Protein AF-A0A7T8H054-F1 (afdb_monomer_lite)

Radius of gyration: 20.44 Å; chains: 1; bounding box: 33×31×57 Å

Structure (mmCIF, N/CA/C/O backbone):
data_AF-A0A7T8H054-F1
#
_entry.id   AF-A0A7T8H054-F1
#
loop_
_atom_site.group_PDB
_atom_site.id
_atom_site.type_symbol
_atom_site.label_atom_id
_atom_site.label_alt_id
_atom_site.label_comp_id
_atom_site.label_asym_id
_atom_site.label_entity_id
_atom_site.label_seq_id
_atom_site.pdbx_PDB_ins_code
_atom_site.Cartn_x
_atom_site.Cartn_y
_atom_site.Cartn_z
_atom_site.occupancy
_atom_site.B_iso_or_equiv
_atom_site.auth_seq_id
_atom_site.auth_comp_id
_atom_site.auth_asym_id
_atom_site.auth_atom_id
_atom_site.pdbx_PDB_model_num
ATOM 1 N N . MET A 1 1 ? -10.779 -17.258 17.492 1.00 47.50 1 MET A N 1
ATOM 2 C CA . MET A 1 1 ? -10.438 -15.826 17.360 1.00 47.50 1 MET A CA 1
ATOM 3 C C . MET A 1 1 ? -10.546 -15.186 18.744 1.00 47.50 1 MET A C 1
ATOM 5 O O . MET A 1 1 ? -11.625 -15.262 19.329 1.00 47.50 1 MET A O 1
ATOM 9 N N . PRO A 1 2 ? -9.458 -14.635 19.307 1.00 54.12 2 PRO A N 1
ATOM 10 C CA . PRO A 1 2 ? -9.390 -14.143 20.689 1.00 54.12 2 PRO A CA 1
ATOM 11 C C . PRO A 1 2 ? -10.127 -12.808 20.932 1.00 54.12 2 PRO A C 1
ATOM 13 O O . PRO A 1 2 ? -9.837 -12.113 21.894 1.00 54.12 2 PRO A O 1
ATOM 16 N N . GLY A 1 3 ? -11.101 -12.445 20.089 1.00 57.59 3 GLY A N 1
ATOM 17 C CA . GLY A 1 3 ? -11.842 -11.180 20.187 1.00 57.59 3 GLY A CA 1
ATOM 18 C C . GLY A 1 3 ? -12.987 -11.158 21.210 1.00 57.59 3 GLY A C 1
ATOM 19 O O . GLY A 1 3 ? -13.656 -10.143 21.332 1.00 57.59 3 GLY A O 1
ATOM 20 N N . HIS A 1 4 ? -13.243 -12.256 21.932 1.00 65.38 4 HIS A N 1
ATOM 21 C CA . HIS A 1 4 ? -14.348 -12.347 22.907 1.00 65.38 4 HIS A CA 1
ATOM 22 C C . HIS A 1 4 ? -13.948 -11.923 24.330 1.00 65.38 4 HIS A C 1
ATOM 24 O O . HIS A 1 4 ? -14.799 -11.848 25.216 1.00 65.38 4 HIS A O 1
ATOM 30 N N . VAL A 1 5 ? -12.656 -11.693 24.578 1.00 67.25 5 VAL A N 1
ATOM 31 C CA . VAL A 1 5 ? -12.145 -11.334 25.905 1.00 67.25 5 VAL A CA 1
ATOM 32 C C . VAL A 1 5 ? -12.221 -9.820 26.066 1.00 67.25 5 VAL A C 1
ATOM 34 O O . VAL A 1 5 ? -11.539 -9.087 25.355 1.00 67.25 5 VAL A O 1
ATOM 37 N N . LYS A 1 6 ? -13.036 -9.348 27.015 1.00 64.50 6 LYS A N 1
ATOM 38 C CA . LYS A 1 6 ? -13.027 -7.941 27.430 1.00 64.50 6 LYS A CA 1
ATOM 39 C C . LYS A 1 6 ? -11.705 -7.647 28.140 1.00 64.50 6 LYS A C 1
ATOM 41 O O . LYS A 1 6 ? -11.446 -8.199 29.204 1.00 64.50 6 LYS A O 1
ATOM 46 N N . LEU A 1 7 ? -10.871 -6.811 27.523 1.00 68.50 7 LEU A N 1
ATOM 47 C CA . LEU A 1 7 ? -9.563 -6.414 28.058 1.00 68.50 7 LEU A CA 1
ATOM 48 C C . LEU A 1 7 ? -9.657 -5.277 29.097 1.00 68.50 7 LEU A C 1
ATOM 50 O O . LEU A 1 7 ? -8.698 -5.052 29.830 1.00 68.50 7 LEU A O 1
ATOM 54 N N . GLY A 1 8 ? -10.797 -4.580 29.176 1.00 69.50 8 GLY A N 1
ATOM 55 C CA . GLY A 1 8 ? -11.053 -3.529 30.166 1.00 69.50 8 GLY A CA 1
ATOM 56 C C . GLY A 1 8 ? -11.319 -4.081 31.570 1.00 69.50 8 GLY A C 1
ATOM 57 O O . GLY A 1 8 ? -11.815 -5.202 31.732 1.00 69.50 8 GLY A O 1
ATOM 58 N N . LYS A 1 9 ? -11.001 -3.297 32.609 1.00 76.62 9 LYS A N 1
ATOM 59 C CA . LYS A 1 9 ? -11.324 -3.672 33.995 1.00 76.62 9 LYS A CA 1
ATOM 60 C C . LYS A 1 9 ? -12.848 -3.659 34.205 1.00 76.62 9 LYS A C 1
ATOM 62 O O . LYS A 1 9 ? -13.548 -2.876 33.562 1.00 76.62 9 LYS A O 1
ATOM 67 N N . PRO A 1 10 ? -13.397 -4.483 35.119 1.00 73.25 10 PRO A N 1
ATOM 68 C CA . PRO A 1 10 ? -14.824 -4.447 35.431 1.00 73.25 10 PRO A CA 1
ATOM 69 C C . PRO A 1 10 ? -15.272 -3.033 35.834 1.00 73.25 10 PRO A C 1
ATOM 71 O O . PRO A 1 10 ? -14.746 -2.474 36.794 1.00 73.25 10 PRO A O 1
ATOM 74 N N . GLY A 1 11 ? -16.242 -2.469 35.109 1.00 75.12 11 GLY A N 1
ATOM 75 C CA . GLY A 1 11 ? -16.799 -1.134 35.373 1.00 75.12 11 GLY A CA 1
ATOM 76 C C . GLY A 1 11 ? -16.120 0.027 34.636 1.00 75.12 11 GLY A C 1
ATOM 77 O O . GLY A 1 11 ? -16.578 1.158 34.768 1.00 75.12 11 GLY A O 1
ATOM 78 N N . GLU A 1 12 ? -15.070 -0.229 33.855 1.00 80.06 12 GLU A N 1
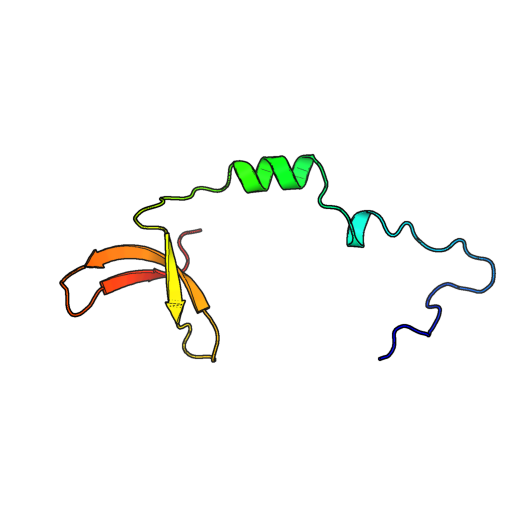ATOM 79 C CA . GLU A 1 12 ? -14.467 0.770 32.971 1.00 80.06 12 GLU A CA 1
ATOM 80 C C . GLU A 1 12 ? -15.283 0.881 31.667 1.00 80.06 12 GLU A C 1
ATOM 82 O O . GLU A 1 12 ? -15.680 -0.156 31.122 1.00 80.06 12 GLU A O 1
ATOM 87 N N . PRO A 1 13 ? -15.585 2.097 31.170 1.00 81.56 13 PRO A N 1
ATOM 88 C CA . PRO A 1 13 ? -16.191 2.269 29.853 1.00 81.56 13 PRO A CA 1
ATOM 89 C C . PRO A 1 13 ? -15.313 1.642 28.767 1.00 81.56 13 PRO A C 1
ATOM 91 O O . PRO A 1 13 ? -14.086 1.718 28.846 1.00 81.56 13 PRO A O 1
ATOM 94 N N . ASP A 1 14 ? -15.933 1.043 27.749 1.00 82.25 14 ASP A N 1
ATOM 95 C CA . ASP A 1 14 ? -15.180 0.538 26.603 1.00 82.25 14 ASP A CA 1
ATOM 96 C C . ASP A 1 14 ? -14.419 1.708 25.942 1.00 82.25 14 ASP A C 1
ATOM 98 O O . ASP A 1 14 ? -14.979 2.806 25.818 1.00 82.25 14 ASP A O 1
ATOM 102 N N . PRO A 1 15 ? -13.147 1.513 25.547 1.00 86.06 15 PRO A N 1
ATOM 103 C CA . PRO A 1 15 ? -12.390 2.555 24.874 1.00 86.06 15 PRO A CA 1
ATOM 104 C C . PRO A 1 15 ? -13.075 2.923 23.560 1.00 86.06 15 PRO A C 1
ATOM 106 O O . PRO A 1 15 ? -13.674 2.071 22.900 1.00 86.06 15 PRO A O 1
ATOM 109 N N . ASP A 1 16 ? -12.952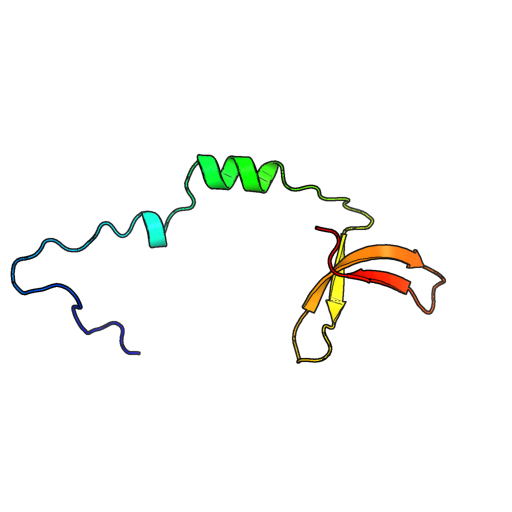 4.191 23.176 1.00 87.75 16 ASP A N 1
ATOM 110 C CA . ASP A 1 16 ? -13.465 4.668 21.899 1.00 87.75 16 ASP A CA 1
ATOM 111 C C . ASP A 1 16 ? -12.879 3.826 20.749 1.00 87.75 16 ASP A C 1
ATOM 113 O O . ASP A 1 16 ? -11.651 3.725 20.629 1.00 87.75 16 ASP A O 1
ATOM 117 N N . PRO A 1 17 ? -13.722 3.175 19.925 1.00 89.75 17 PRO A N 1
ATOM 118 C CA . PRO A 1 17 ? -13.241 2.388 18.805 1.00 89.75 17 PRO A CA 1
ATOM 119 C C . PRO A 1 17 ? -12.792 3.256 17.620 1.00 89.75 17 PRO A C 1
ATOM 121 O O . PRO A 1 17 ? -12.138 2.726 16.723 1.00 89.75 17 PRO A O 1
ATOM 124 N N . GLU A 1 18 ? -13.121 4.555 17.588 1.00 91.62 18 GLU A N 1
ATOM 125 C CA . GLU A 1 18 ? -12.839 5.456 16.462 1.00 91.62 18 GLU A CA 1
ATOM 126 C C . GLU A 1 18 ? -11.377 5.399 15.977 1.00 91.62 18 GLU A C 1
ATOM 128 O O . GLU A 1 18 ? -11.189 5.149 14.785 1.00 91.62 18 GLU A O 1
ATOM 133 N N . PRO A 1 19 ? -10.337 5.484 16.832 1.00 91.19 19 PRO A N 1
ATOM 134 C CA . PRO A 1 19 ? -8.940 5.426 16.383 1.00 91.19 19 PRO A CA 1
ATOM 135 C C . PRO A 1 19 ? -8.532 4.108 15.704 1.00 91.19 19 PRO A C 1
ATOM 137 O O . PRO A 1 19 ? -7.510 4.055 15.024 1.00 91.19 19 PRO A O 1
ATOM 140 N N . TYR A 1 20 ? -9.303 3.035 15.897 1.00 90.38 20 TYR A N 1
ATOM 141 C CA . TYR A 1 20 ? -9.053 1.717 15.306 1.00 90.38 20 TYR A CA 1
ATOM 142 C C . TYR A 1 20 ? -9.896 1.458 14.052 1.00 90.38 20 TYR A C 1
ATOM 144 O O . TYR A 1 20 ? -9.643 0.491 13.333 1.00 90.38 20 TYR A O 1
ATOM 152 N N . LEU A 1 21 ? -10.921 2.280 13.814 1.00 92.06 21 LEU A N 1
ATOM 153 C CA . LEU A 1 21 ? -11.901 2.093 12.742 1.00 92.06 21 LEU A CA 1
ATOM 154 C C . LEU A 1 21 ? -11.868 3.211 11.698 1.00 92.06 21 LEU A C 1
ATOM 156 O O . LEU A 1 21 ? -12.272 2.985 10.557 1.00 92.06 21 LEU A O 1
ATOM 160 N N . ILE A 1 22 ? -11.422 4.409 12.076 1.00 94.31 22 ILE A N 1
ATOM 161 C CA . ILE A 1 22 ? -11.493 5.615 11.257 1.00 94.31 22 ILE A CA 1
ATOM 162 C C . ILE A 1 22 ? -10.092 6.196 11.073 1.00 94.31 22 ILE A C 1
ATOM 164 O O . ILE A 1 22 ? -9.326 6.361 12.017 1.00 94.31 22 ILE A O 1
ATOM 168 N N . ILE A 1 23 ? -9.780 6.555 9.828 1.00 94.19 23 ILE A N 1
ATOM 169 C CA . ILE A 1 23 ? -8.604 7.364 9.501 1.00 94.19 23 ILE A CA 1
ATOM 170 C C . ILE A 1 23 ? -8.933 8.816 9.843 1.00 94.19 23 ILE A C 1
ATOM 172 O O . ILE A 1 23 ? -9.908 9.369 9.323 1.00 94.19 23 ILE A O 1
ATOM 176 N N . SER A 1 24 ? -8.122 9.445 10.694 1.00 94.94 24 SER A N 1
ATOM 177 C CA . SER A 1 24 ? -8.338 10.843 11.066 1.00 94.94 24 SER A CA 1
ATOM 178 C C . SER A 1 24 ? -8.225 11.766 9.844 1.00 94.94 24 SER A C 1
ATOM 180 O O . SER A 1 24 ? -7.541 11.475 8.860 1.00 94.94 24 SER A O 1
ATOM 182 N N . MET A 1 25 ? -8.889 12.923 9.892 1.00 95.69 25 MET A N 1
ATOM 183 C CA . MET A 1 25 ? -8.818 13.895 8.791 1.00 95.69 25 MET A CA 1
ATOM 184 C C . MET A 1 25 ? -7.410 14.470 8.589 1.00 95.69 25 MET A C 1
ATOM 186 O O . MET A 1 25 ? -7.117 14.971 7.507 1.00 95.69 25 MET A O 1
ATOM 190 N N . GLU A 1 26 ? -6.563 14.430 9.616 1.00 95.81 26 GLU A N 1
ATOM 191 C CA . GLU A 1 26 ? -5.153 14.811 9.532 1.00 95.81 26 GLU A CA 1
ATOM 192 C C . GLU A 1 26 ? -4.345 13.744 8.793 1.00 95.81 26 GLU A C 1
ATOM 194 O O . GLU A 1 26 ? -3.785 14.060 7.747 1.00 95.81 26 GLU A O 1
ATOM 199 N N . MET A 1 27 ? -4.432 12.476 9.220 1.00 96.00 27 MET A N 1
ATOM 200 C CA . MET A 1 27 ? -3.790 11.343 8.536 1.00 96.00 27 MET A CA 1
ATOM 201 C C . MET A 1 27 ? -4.178 11.294 7.059 1.00 96.00 27 MET A C 1
ATOM 203 O O . MET A 1 27 ? -3.328 11.226 6.182 1.00 96.00 27 MET A O 1
ATOM 207 N N . LYS A 1 28 ? -5.473 11.452 6.757 1.00 96.31 28 LYS A N 1
ATOM 208 C CA . LYS A 1 28 ? -5.950 11.480 5.372 1.00 96.31 28 LYS A CA 1
ATOM 209 C C . LYS A 1 28 ? -5.317 12.610 4.553 1.00 96.31 28 LYS A C 1
ATOM 211 O O . LYS A 1 28 ? -5.093 12.436 3.360 1.00 96.31 28 LYS A O 1
ATOM 216 N N . ARG A 1 29 ? -5.087 13.789 5.144 1.00 97.06 29 ARG A N 1
ATOM 217 C CA . ARG A 1 29 ? -4.434 14.910 4.444 1.00 97.06 29 ARG A CA 1
ATOM 218 C C . ARG A 1 29 ? -2.963 14.622 4.189 1.00 97.06 29 ARG A C 1
ATOM 220 O O . ARG A 1 29 ? -2.509 14.912 3.089 1.00 97.06 29 ARG A O 1
ATOM 227 N N . GLU A 1 30 ? -2.262 14.054 5.161 1.00 96.62 30 GLU A N 1
ATOM 228 C CA . GLU A 1 30 ? -0.862 13.644 5.016 1.00 96.62 30 GLU A CA 1
ATOM 229 C C . GLU A 1 30 ? -0.713 12.560 3.942 1.00 96.62 30 GLU A C 1
ATOM 231 O O . GLU A 1 30 ? 0.081 12.721 3.017 1.00 96.62 30 GLU A O 1
ATOM 236 N N . ASP A 1 31 ? -1.563 11.531 3.970 1.00 94.19 31 ASP A N 1
ATOM 237 C CA . ASP A 1 31 ? -1.565 10.447 2.981 1.00 94.19 31 ASP A CA 1
ATOM 238 C C . ASP A 1 31 ? -1.835 10.954 1.556 1.00 94.19 31 ASP A C 1
ATOM 240 O O . ASP A 1 31 ? -1.233 10.480 0.595 1.00 94.19 31 ASP A O 1
ATOM 244 N N . MET A 1 32 ? -2.720 11.946 1.398 1.00 94.31 32 MET A N 1
ATOM 245 C CA . MET A 1 32 ? -2.989 12.576 0.097 1.00 94.31 32 MET A CA 1
ATOM 246 C C . MET A 1 32 ? -1.813 13.411 -0.429 1.00 94.31 32 MET A C 1
ATOM 248 O O . MET A 1 32 ? -1.770 13.693 -1.626 1.00 94.31 32 MET A O 1
ATOM 252 N N . LEU A 1 33 ? -0.905 13.846 0.446 1.00 94.56 33 LEU A N 1
ATOM 253 C CA . LEU A 1 33 ? 0.284 14.621 0.090 1.00 94.56 33 LEU A CA 1
ATOM 254 C C . LEU A 1 33 ? 1.517 13.745 -0.143 1.00 94.56 33 LEU A C 1
ATOM 256 O O . LEU A 1 33 ? 2.527 14.272 -0.611 1.00 94.56 33 LEU A O 1
ATOM 260 N N . LYS A 1 34 ? 1.450 12.441 0.163 1.00 90.06 34 LYS A N 1
ATOM 261 C CA .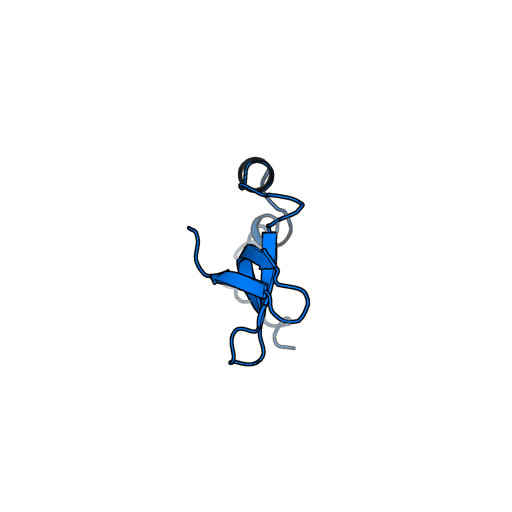 LYS A 1 34 ? 2.555 11.511 -0.080 1.00 90.06 34 LYS A CA 1
ATOM 262 C C . LYS A 1 34 ? 2.978 11.582 -1.548 1.00 90.06 34 LYS A C 1
ATOM 264 O O . LYS A 1 34 ? 2.146 11.504 -2.454 1.00 90.06 34 LYS A O 1
ATOM 269 N N . GLU A 1 35 ? 4.282 11.734 -1.773 1.00 90.62 35 GLU A N 1
ATOM 270 C CA . GLU A 1 35 ? 4.838 11.794 -3.120 1.00 90.62 35 GLU A CA 1
ATOM 271 C C . GLU A 1 35 ? 4.537 10.496 -3.875 1.00 90.62 35 GLU A C 1
ATOM 273 O O . GLU A 1 35 ? 4.789 9.390 -3.398 1.00 90.62 35 GLU A O 1
ATOM 278 N N . TYR A 1 36 ? 3.966 10.641 -5.067 1.00 91.00 36 TYR A N 1
ATOM 279 C CA . TYR A 1 36 ? 3.593 9.523 -5.917 1.00 91.00 36 TYR A CA 1
ATOM 280 C C . TYR A 1 36 ? 3.823 9.899 -7.377 1.00 91.00 36 TYR A C 1
ATOM 282 O O . TYR A 1 36 ? 3.221 10.845 -7.891 1.00 91.00 36 TYR A O 1
ATOM 290 N N . ASP A 1 37 ? 4.683 9.142 -8.058 1.00 93.88 37 ASP A N 1
ATOM 291 C CA . ASP A 1 37 ? 4.855 9.244 -9.503 1.00 93.88 37 ASP A CA 1
ATOM 292 C C . ASP A 1 37 ? 4.059 8.106 -10.162 1.00 93.88 37 ASP A C 1
ATOM 294 O O . ASP A 1 37 ? 4.473 6.947 -10.088 1.00 93.88 37 ASP A O 1
ATOM 298 N N . PRO A 1 38 ? 2.951 8.395 -10.868 1.00 93.38 38 PRO A N 1
ATOM 299 C CA . PRO A 1 38 ? 2.087 7.362 -11.442 1.00 93.38 38 PRO A CA 1
ATOM 300 C C . PRO A 1 38 ? 2.777 6.470 -12.481 1.00 93.38 38 PRO A C 1
ATOM 302 O O . PRO A 1 38 ? 2.236 5.426 -12.840 1.00 93.38 38 PRO A O 1
ATOM 305 N N . LYS A 1 39 ? 3.939 6.876 -13.008 1.00 93.19 39 LYS A N 1
ATOM 306 C CA . LYS A 1 39 ? 4.711 6.101 -13.987 1.00 93.19 39 LYS A CA 1
ATOM 307 C C . LYS A 1 39 ? 5.938 5.428 -13.390 1.00 93.19 39 LYS A C 1
ATOM 309 O O . LYS A 1 39 ? 6.457 4.507 -14.017 1.00 93.19 39 LYS A O 1
ATOM 314 N N . LYS A 1 40 ? 6.423 5.890 -12.236 1.00 94.56 40 LYS A N 1
ATOM 315 C CA . LYS A 1 40 ? 7.647 5.360 -11.621 1.00 94.56 40 LYS A CA 1
ATOM 316 C C . LYS A 1 40 ? 7.424 4.641 -10.300 1.00 94.56 40 LYS A C 1
ATOM 318 O O . LYS A 1 40 ? 8.228 3.773 -9.983 1.00 94.56 40 LYS A O 1
ATOM 323 N N . SER A 1 41 ? 6.384 4.961 -9.540 1.00 94.81 41 SER A N 1
ATOM 324 C CA . SER A 1 41 ? 6.073 4.275 -8.284 1.00 94.81 41 SER A CA 1
ATOM 325 C C . SER A 1 41 ? 5.597 2.848 -8.572 1.00 94.81 41 SER A C 1
ATOM 327 O O . SER A 1 41 ? 4.563 2.642 -9.212 1.00 94.81 41 SER A O 1
ATOM 329 N N . VAL A 1 42 ? 6.364 1.853 -8.119 1.00 94.50 42 VAL A N 1
ATOM 330 C CA . VAL A 1 42 ? 6.146 0.422 -8.391 1.00 94.50 42 VAL A CA 1
A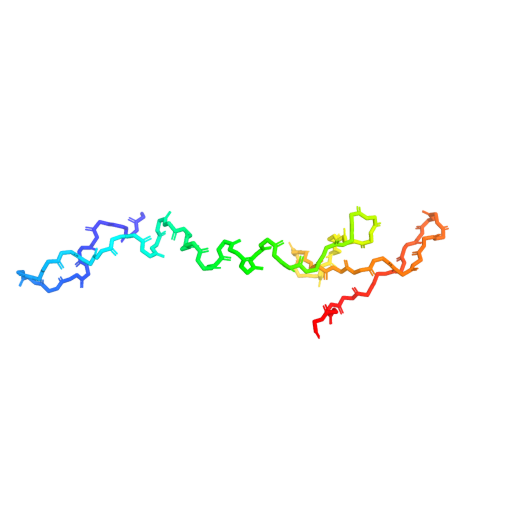TOM 331 C C . VAL A 1 42 ? 6.359 -0.433 -7.138 1.00 94.50 42 VAL A C 1
ATOM 333 O O . VAL A 1 42 ? 7.048 -0.035 -6.202 1.00 94.50 42 VAL A O 1
ATOM 336 N N . TRP A 1 43 ? 5.796 -1.643 -7.136 1.00 94.25 43 TRP A N 1
ATOM 337 C CA . TRP A 1 43 ? 6.041 -2.657 -6.106 1.00 94.25 43 TRP A CA 1
ATOM 338 C C . TRP A 1 43 ? 7.052 -3.686 -6.609 1.00 94.25 43 TRP A C 1
ATOM 340 O O . TRP A 1 43 ? 6.823 -4.330 -7.633 1.00 94.25 43 TRP A O 1
ATOM 350 N N . ALA A 1 44 ? 8.154 -3.865 -5.882 1.00 92.75 44 ALA A N 1
ATOM 351 C CA . ALA A 1 44 ? 9.195 -4.835 -6.209 1.00 92.75 44 ALA A CA 1
ATOM 352 C C . ALA A 1 44 ? 9.243 -5.967 -5.167 1.00 92.75 44 ALA A C 1
ATOM 354 O O . ALA A 1 44 ? 9.077 -5.695 -3.976 1.00 92.75 44 ALA A O 1
ATOM 355 N N . PRO A 1 45 ? 9.482 -7.227 -5.573 1.00 93.31 45 PRO A N 1
ATOM 356 C CA . PRO A 1 45 ? 9.643 -8.336 -4.635 1.00 93.31 45 PRO A CA 1
ATOM 357 C C . PRO A 1 45 ? 10.782 -8.080 -3.643 1.00 93.31 45 PRO A C 1
ATOM 359 O O . PRO A 1 45 ? 11.865 -7.648 -4.036 1.00 93.31 45 PRO A O 1
ATOM 362 N N . ASP A 1 46 ? 10.560 -8.383 -2.365 1.00 91.50 46 ASP A N 1
ATOM 363 C CA . ASP A 1 46 ? 11.527 -8.095 -1.295 1.00 91.50 46 ASP A CA 1
ATOM 364 C C . ASP A 1 46 ? 12.458 -9.271 -0.943 1.00 91.50 46 ASP A C 1
ATOM 366 O O . ASP A 1 46 ? 13.352 -9.128 -0.109 1.00 91.50 46 ASP A O 1
ATOM 370 N N . GLY A 1 47 ? 12.239 -10.433 -1.566 1.00 91.19 47 GLY A N 1
ATOM 371 C CA . GLY A 1 47 ? 12.983 -11.672 -1.322 1.00 91.19 47 GLY A CA 1
ATOM 372 C C . GLY A 1 47 ? 12.518 -12.486 -0.107 1.00 91.19 47 GLY A C 1
ATOM 373 O O . GLY A 1 47 ? 12.956 -13.622 0.046 1.00 91.19 47 GLY A O 1
ATOM 374 N N . ASN A 1 48 ? 11.597 -11.965 0.709 1.00 93.62 48 ASN A N 1
ATOM 375 C CA . ASN A 1 48 ? 11.077 -12.606 1.925 1.00 93.62 48 ASN A CA 1
ATOM 376 C C . ASN A 1 48 ? 9.610 -13.046 1.786 1.00 93.62 48 ASN A C 1
ATOM 378 O O . ASN A 1 48 ? 8.940 -13.326 2.779 1.00 93.62 48 ASN A O 1
ATOM 382 N N . GLY A 1 49 ? 9.105 -13.110 0.552 1.00 92.19 49 GLY A N 1
ATOM 383 C CA . GLY A 1 49 ? 7.711 -13.447 0.252 1.00 92.19 49 GLY A CA 1
ATOM 384 C C . GLY A 1 49 ? 6.760 -12.248 0.259 1.00 92.19 49 GLY A C 1
ATOM 385 O O . GLY A 1 49 ? 5.552 -12.447 0.148 1.00 92.19 49 GLY A O 1
ATOM 386 N N . GLY A 1 50 ? 7.286 -11.025 0.367 1.00 94.75 50 GLY A N 1
ATOM 387 C CA . GLY A 1 50 ? 6.531 -9.782 0.294 1.00 94.75 50 GLY A CA 1
ATOM 388 C C . GLY A 1 50 ? 6.960 -8.884 -0.868 1.00 94.75 50 GLY A C 1
ATOM 389 O O . GLY A 1 50 ? 7.634 -9.296 -1.817 1.00 94.75 50 GLY A O 1
ATOM 390 N N . PHE A 1 51 ? 6.551 -7.621 -0.771 1.00 94.31 51 PHE A N 1
ATOM 391 C CA . PHE A 1 51 ? 6.877 -6.561 -1.718 1.00 94.31 51 PHE A CA 1
ATOM 392 C C . PHE A 1 51 ? 7.306 -5.309 -0.958 1.00 94.31 51 PHE A C 1
ATOM 394 O O . PHE A 1 51 ? 6.852 -5.065 0.160 1.00 94.31 51 PHE A O 1
ATOM 401 N N . LYS A 1 52 ? 8.158 -4.502 -1.582 1.00 93.88 52 LYS A N 1
ATOM 402 C CA . LYS A 1 52 ? 8.542 -3.172 -1.109 1.00 93.88 52 LYS A CA 1
ATOM 403 C C . LYS A 1 52 ? 8.226 -2.132 -2.168 1.00 93.88 52 LYS A C 1
ATOM 405 O O . LYS A 1 52 ? 8.294 -2.414 -3.366 1.00 93.88 52 LYS A O 1
ATOM 410 N N . GLU A 1 53 ? 7.873 -0.942 -1.704 1.00 93.06 53 GLU A N 1
ATOM 411 C CA . GLU A 1 53 ? 7.690 0.218 -2.565 1.00 93.06 53 GLU A CA 1
ATOM 412 C C . GLU A 1 53 ? 9.046 0.645 -3.139 1.00 93.06 53 GLU A C 1
ATOM 414 O O . GLU A 1 53 ? 10.079 0.612 -2.457 1.00 93.06 53 GLU A O 1
ATOM 419 N N . GLY A 1 54 ? 9.046 1.013 -4.414 1.00 93.25 54 GLY A N 1
ATOM 420 C CA . GLY A 1 54 ? 10.234 1.459 -5.114 1.00 93.25 54 GLY A CA 1
ATOM 421 C C . GLY A 1 54 ? 9.919 2.420 -6.247 1.00 93.25 54 GLY A C 1
ATOM 422 O O . GLY A 1 54 ? 8.773 2.573 -6.672 1.00 93.25 54 GLY A O 1
ATOM 423 N N . LEU A 1 55 ? 10.973 3.056 -6.746 1.00 94.56 55 LEU A N 1
ATOM 424 C CA . LEU A 1 55 ? 10.910 4.013 -7.840 1.00 94.56 55 LEU A CA 1
ATOM 425 C C . LEU A 1 55 ? 11.661 3.463 -9.056 1.00 94.56 55 LEU A C 1
ATOM 427 O O . LEU A 1 55 ? 12.841 3.115 -8.970 1.00 94.56 55 LEU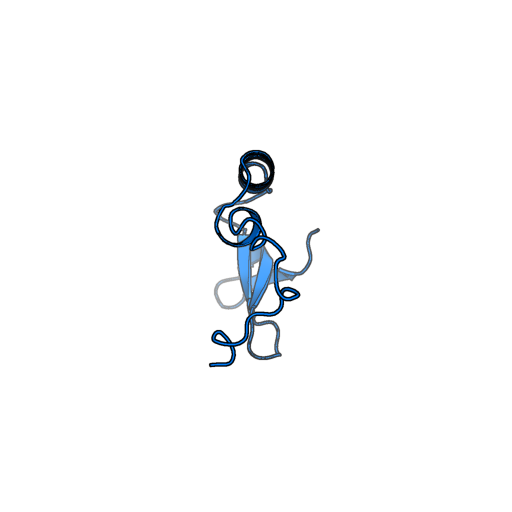 A O 1
ATOM 431 N N . LEU A 1 56 ? 10.980 3.378 -10.197 1.00 94.94 56 LEU A N 1
ATOM 432 C CA . LEU A 1 56 ? 11.559 2.957 -11.467 1.00 94.94 56 LEU A CA 1
ATOM 433 C C . LEU A 1 56 ? 12.610 3.974 -11.929 1.00 94.94 56 LEU A C 1
ATOM 435 O O . LEU A 1 56 ? 12.309 5.150 -12.147 1.00 94.94 56 LEU A O 1
ATOM 439 N N . VAL A 1 57 ? 13.838 3.498 -12.118 1.00 94.81 57 VAL A N 1
ATOM 440 C CA . VAL A 1 57 ? 14.965 4.294 -12.621 1.00 94.81 57 VAL A CA 1
ATOM 441 C C . VAL A 1 57 ? 15.097 4.123 -14.131 1.00 94.81 57 VAL A C 1
ATOM 443 O O . VAL A 1 57 ? 15.197 5.111 -14.858 1.00 94.81 57 VAL A O 1
ATOM 446 N N . SER A 1 58 ? 15.070 2.878 -14.607 1.00 95.44 58 SER A N 1
ATOM 447 C CA . SER A 1 58 ? 15.139 2.547 -16.031 1.00 95.44 58 SER A CA 1
ATOM 448 C C . SER A 1 58 ? 14.441 1.227 -16.341 1.00 95.44 58 SER A C 1
ATOM 450 O O . SER A 1 58 ? 14.320 0.350 -15.484 1.00 95.44 58 SER A O 1
ATOM 452 N N . ASP A 1 59 ? 14.002 1.094 -17.589 1.00 94.94 59 ASP A N 1
ATOM 453 C CA . ASP A 1 59 ? 13.440 -0.130 -18.149 1.00 94.94 59 ASP A CA 1
ATOM 454 C C . ASP A 1 59 ? 14.157 -0.445 -19.468 1.00 94.94 59 ASP A C 1
ATOM 456 O O . ASP A 1 59 ? 14.106 0.332 -20.422 1.00 94.94 59 ASP A O 1
ATOM 460 N N . GLU A 1 60 ? 14.862 -1.574 -19.499 1.00 94.62 60 GLU A N 1
ATOM 461 C CA . GLU A 1 60 ? 15.567 -2.103 -20.674 1.00 94.62 60 GLU A CA 1
ATOM 462 C C . GLU A 1 60 ? 14.746 -3.219 -21.355 1.00 94.62 60 GLU A C 1
ATOM 464 O O . GLU A 1 60 ? 15.275 -4.088 -22.052 1.00 94.62 60 GLU A O 1
ATOM 469 N N . GLY A 1 61 ? 13.429 -3.228 -21.123 1.00 89.00 61 GLY A N 1
ATOM 470 C CA . GLY A 1 61 ? 12.447 -4.166 -21.658 1.00 89.00 61 GLY A CA 1
ATOM 471 C C . GLY A 1 61 ? 12.431 -5.485 -20.894 1.00 89.00 61 GLY A C 1
ATOM 472 O O . GLY A 1 61 ? 11.447 -5.840 -20.255 1.00 89.00 61 GLY A O 1
ATOM 473 N N . GLY A 1 62 ? 13.530 -6.240 -20.947 1.00 92.25 62 GLY A N 1
ATOM 474 C CA . GLY A 1 62 ? 13.633 -7.532 -20.252 1.00 92.25 62 GLY A CA 1
ATOM 475 C C . GLY A 1 62 ? 13.964 -7.414 -18.762 1.00 92.25 62 GLY A C 1
ATOM 476 O O . GLY A 1 62 ? 13.828 -8.388 -18.020 1.00 92.25 62 GLY A O 1
ATOM 477 N N . LYS A 1 63 ? 14.450 -6.246 -18.332 1.00 93.50 63 LYS A N 1
ATOM 478 C CA . LYS A 1 63 ? 14.869 -5.957 -16.960 1.00 93.50 63 LYS A CA 1
ATOM 479 C C . LYS A 1 63 ? 14.577 -4.499 -16.631 1.00 93.50 63 LYS A C 1
ATOM 481 O O . LYS A 1 63 ? 14.886 -3.615 -17.423 1.00 93.50 63 LYS A O 1
ATOM 486 N N . ALA A 1 64 ? 14.065 -4.277 -15.428 1.00 94.00 64 ALA A N 1
ATOM 487 C CA . ALA A 1 64 ? 13.861 -2.954 -14.863 1.00 94.00 64 ALA A CA 1
ATOM 488 C C . ALA A 1 64 ? 14.820 -2.731 -13.690 1.00 94.00 64 ALA A C 1
ATOM 490 O O . ALA A 1 64 ? 15.026 -3.626 -12.864 1.00 94.00 64 ALA A O 1
ATOM 491 N N . LEU A 1 65 ? 15.389 -1.531 -13.611 1.00 94.50 65 LEU A N 1
ATOM 492 C CA . LEU A 1 65 ? 16.142 -1.065 -12.455 1.00 94.50 65 LEU A CA 1
ATOM 493 C C . LEU A 1 65 ? 15.198 -0.268 -11.554 1.00 94.50 65 LEU A C 1
ATOM 495 O O . LEU A 1 65 ? 14.686 0.781 -11.949 1.00 94.50 65 LEU A O 1
ATOM 499 N N . VAL A 1 66 ? 14.986 -0.763 -10.337 1.00 94.25 66 VAL A N 1
ATOM 500 C CA . VAL A 1 66 ? 14.104 -0.148 -9.339 1.00 94.25 66 VAL A CA 1
ATOM 501 C C . VAL A 1 66 ? 14.925 0.222 -8.109 1.00 94.25 66 VAL A C 1
ATOM 503 O O . VAL A 1 66 ? 15.662 -0.608 -7.576 1.00 94.25 66 VAL A O 1
ATOM 506 N N . MET A 1 67 ? 14.796 1.465 -7.655 1.00 92.56 67 MET A N 1
ATOM 507 C CA . MET A 1 67 ? 15.374 1.931 -6.398 1.00 92.56 67 MET A CA 1
ATOM 508 C C . MET A 1 67 ? 14.412 1.611 -5.251 1.00 92.56 67 MET A C 1
ATOM 510 O O . MET A 1 67 ? 13.253 2.012 -5.294 1.00 92.56 67 MET A O 1
ATOM 514 N N . ILE A 1 68 ? 14.888 0.891 -4.235 1.00 90.12 68 ILE A N 1
ATOM 515 C CA . ILE A 1 68 ? 14.107 0.513 -3.047 1.00 90.12 68 ILE A CA 1
ATOM 516 C C . ILE A 1 68 ? 14.519 1.402 -1.876 1.00 90.12 68 ILE A C 1
ATOM 518 O O . ILE A 1 68 ? 15.714 1.581 -1.651 1.00 90.12 68 ILE A O 1
ATOM 522 N N . GLY A 1 69 ? 13.546 1.909 -1.114 1.00 74.44 69 GLY A N 1
ATOM 523 C CA . GLY A 1 69 ? 13.811 2.745 0.064 1.00 74.44 69 GLY A CA 1
ATOM 524 C C . GLY A 1 69 ? 14.190 4.189 -0.269 1.00 74.44 69 GLY A C 1
ATOM 525 O O . GLY A 1 69 ? 15.093 4.733 0.356 1.00 74.44 69 GLY A O 1
ATOM 526 N N . HIS A 1 70 ? 13.532 4.787 -1.269 1.00 58.50 70 HIS A N 1
ATOM 527 C CA . HIS A 1 70 ? 13.551 6.239 -1.449 1.00 58.50 70 HIS A CA 1
ATOM 528 C C . HIS A 1 70 ? 12.606 6.876 -0.407 1.00 58.50 70 HIS A C 1
ATOM 530 O O . HIS A 1 70 ? 11.443 7.143 -0.667 1.00 58.50 70 HIS A O 1
ATOM 536 N N . GLU A 1 71 ? 13.070 7.002 0.828 1.00 51.59 71 GLU A N 1
ATOM 537 C CA . GLU A 1 71 ? 12.457 7.865 1.847 1.00 51.59 71 GLU A CA 1
ATOM 538 C C . GLU A 1 71 ? 13.536 8.790 2.405 1.00 51.59 71 GLU A C 1
ATOM 540 O O . GL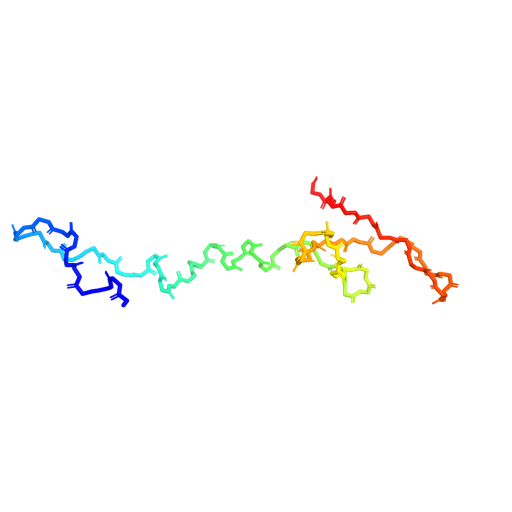U A 1 71 ? 14.693 8.323 2.550 1.00 51.59 71 GLU A O 1
#

Foldseek 3Di:
DPPPDDPDDPPDPDPDCCVVPDDDPVNVVVVVVPDDDPVFWDWDDPVPPGTFTWGWPDDPPVDTDTHGPPD

Sequence (71 aa):
MPGHVKLGKPGEPDPDPEPYLIISMEMKREDMLKEYDPKKSVWAPDGNGGFKEGLLVSDEGGKALVMIGHE

InterPro domains:
  IPR008989 Myosin S1 fragment, N-terminal [G3DSA:2.30.30.360] (36-71)

pLDDT: mean 87.1, std 12.26, range [47.5, 97.06]

Secondary structure (DSSP, 8-state):
-GGGS--SPTTPPPPPSHHHH---HHHHHHHHHS---TTTEEEEE-SSSSEEEEEEEEE-SS-EEEEE---

Organism: Caligus rogercresseyi (NCBI:txid217165)